Protein AF-A0AA38NUT8-F1 (afdb_monomer_lite)

pLDDT: mean 74.92, std 20.0, range [25.78, 96.0]

Secondary structure (DSSP, 8-state):
--------SSS----PPPHHHHGGGSTTPPPPHHHHHHHHHHHHHH--SS-EEEPPHHHIIIIIEETTEEEEE-SS--HHHHHHHHHHHHHHHHHHT--S--SEEEEEEEETTTEEEEEEEETTTTEEEEEE--HHHHHHHHTS-GGGSTTHHHHHHT--TTS-----

Organism: NCBI:txid153919

Structure (mmCIF, N/CA/C/O backbone):
data_AF-A0AA38NUT8-F1
#
_entry.id   AF-A0AA38NUT8-F1
#
loop_
_atom_site.group_PDB
_atom_site.id
_atom_site.type_symbol
_atom_site.label_atom_id
_atom_site.label_alt_id
_atom_site.label_comp_id
_atom_site.label_asym_id
_atom_site.label_entity_id
_atom_site.label_seq_id
_atom_site.pdbx_PDB_ins_code
_atom_site.Cartn_x
_atom_site.Cartn_y
_atom_site.Cartn_z
_atom_site.occupancy
_atom_site.B_iso_or_equiv
_atom_site.auth_seq_id
_atom_site.auth_comp_id
_atom_site.auth_asym_id
_atom_site.auth_atom_id
_atom_site.pdbx_PDB_model_num
ATOM 1 N N . MET A 1 1 ? 25.793 18.314 2.616 1.00 30.80 1 MET A N 1
ATOM 2 C CA . MET A 1 1 ? 25.436 19.668 3.091 1.00 30.80 1 MET A CA 1
ATOM 3 C C . MET A 1 1 ? 23.932 19.705 3.276 1.00 30.80 1 MET A C 1
ATOM 5 O O . MET A 1 1 ? 23.219 19.295 2.371 1.00 30.80 1 MET A O 1
ATOM 9 N N . ALA A 1 2 ? 23.475 20.064 4.473 1.00 30.05 2 ALA A N 1
ATOM 10 C CA . ALA A 1 2 ? 22.064 20.074 4.840 1.00 30.05 2 ALA A CA 1
ATOM 11 C C . ALA A 1 2 ? 21.303 21.146 4.042 1.00 30.05 2 ALA A C 1
ATOM 13 O O . ALA A 1 2 ? 21.704 22.308 4.049 1.00 30.05 2 ALA A O 1
ATOM 14 N N . SER A 1 3 ? 20.218 20.756 3.371 1.00 29.09 3 SER A N 1
ATOM 15 C CA . SER A 1 3 ? 19.269 21.705 2.786 1.00 29.09 3 SER A CA 1
ATOM 16 C C . SER A 1 3 ? 18.274 22.110 3.870 1.00 29.09 3 SER A C 1
ATOM 18 O O . SER A 1 3 ? 17.556 21.270 4.414 1.00 29.09 3 SER A O 1
ATOM 20 N N . GLN A 1 4 ? 18.309 23.386 4.247 1.00 30.94 4 GLN A N 1
A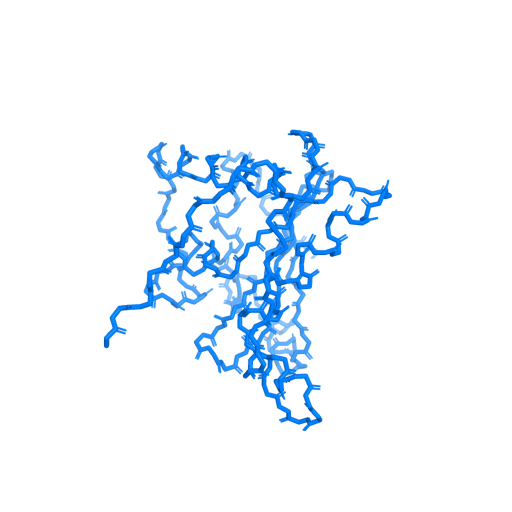TOM 21 C CA . GLN A 1 4 ? 17.433 23.977 5.251 1.00 30.94 4 GLN A CA 1
ATOM 22 C C . GLN A 1 4 ? 16.039 24.187 4.652 1.00 30.94 4 GLN A C 1
ATOM 24 O O . GLN A 1 4 ? 15.869 24.958 3.711 1.00 30.94 4 GLN A O 1
ATOM 29 N N . SER A 1 5 ? 15.028 23.536 5.224 1.00 30.11 5 SER A N 1
ATOM 30 C CA . SER A 1 5 ? 13.626 23.854 4.964 1.00 30.11 5 SER A CA 1
ATOM 31 C C . SER A 1 5 ? 13.236 25.108 5.750 1.00 30.11 5 SER A C 1
ATOM 33 O O . SER A 1 5 ? 13.191 25.078 6.982 1.00 30.11 5 SER A O 1
ATOM 35 N N . GLN A 1 6 ? 12.960 26.206 5.048 1.00 29.52 6 GLN A N 1
ATOM 36 C CA . GLN A 1 6 ? 12.378 27.409 5.640 1.00 29.52 6 GLN A CA 1
ATOM 37 C C . GLN A 1 6 ? 10.885 27.197 5.921 1.00 29.52 6 GLN A C 1
ATOM 39 O O . GLN A 1 6 ? 10.136 26.728 5.066 1.00 29.52 6 GLN A O 1
ATOM 44 N N . LEU A 1 7 ? 10.467 27.556 7.136 1.00 37.66 7 LEU A N 1
ATOM 45 C CA . LEU A 1 7 ? 9.073 27.659 7.556 1.00 37.66 7 LEU A CA 1
ATOM 46 C C . LEU A 1 7 ? 8.556 29.061 7.218 1.00 37.66 7 LEU A C 1
ATOM 48 O O . LEU A 1 7 ? 9.044 30.040 7.779 1.00 37.66 7 LEU A O 1
ATOM 52 N N . THR A 1 8 ? 7.527 29.157 6.379 1.00 32.78 8 THR A N 1
ATOM 53 C CA . THR A 1 8 ? 6.625 30.317 6.333 1.00 32.78 8 THR A CA 1
ATOM 54 C C . THR A 1 8 ? 5.171 29.840 6.276 1.00 32.78 8 THR A C 1
ATOM 56 O O . THR A 1 8 ? 4.870 28.741 5.814 1.00 32.78 8 THR A O 1
ATOM 59 N N . GLY A 1 9 ? 4.293 30.621 6.906 1.00 27.72 9 GLY A N 1
ATOM 60 C CA . GLY A 1 9 ? 2.977 30.206 7.383 1.00 27.72 9 GLY A CA 1
ATOM 61 C C . GLY A 1 9 ? 1.893 29.987 6.325 1.00 27.72 9 GLY A C 1
ATOM 62 O O . GLY A 1 9 ? 1.934 30.529 5.228 1.00 27.72 9 GLY A O 1
ATOM 63 N N . SER A 1 10 ? 0.891 29.208 6.743 1.00 37.09 10 SER A N 1
ATOM 64 C CA . SER A 1 10 ? -0.467 29.107 6.191 1.00 37.09 10 SER A CA 1
ATOM 65 C C . SER A 1 10 ? -0.576 29.095 4.663 1.00 37.09 10 SER A C 1
ATOM 67 O O . SER A 1 10 ? -1.194 29.962 4.055 1.00 37.09 10 SER A O 1
ATOM 6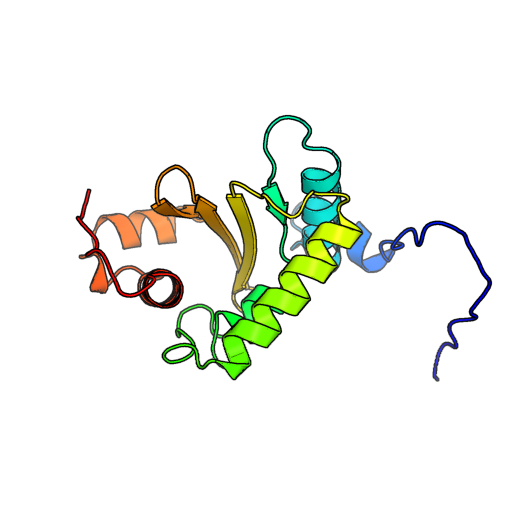9 N N . GLY A 1 11 ? -0.035 28.046 4.052 1.00 25.78 11 GLY A N 1
ATOM 70 C CA . GLY A 1 11 ? -0.258 27.691 2.658 1.00 25.78 11 GLY A CA 1
ATOM 71 C C . GLY A 1 11 ? -0.130 26.182 2.523 1.00 25.78 11 GLY A C 1
ATOM 72 O O . GLY A 1 11 ? 0.839 25.593 2.989 1.00 25.78 11 GLY A O 1
ATOM 73 N N . MET A 1 12 ? -1.161 25.556 1.972 1.00 31.41 12 MET A N 1
ATOM 74 C CA . MET A 1 12 ? -1.291 24.125 1.703 1.00 31.41 12 MET A CA 1
ATOM 75 C C . MET A 1 12 ? 0.048 23.502 1.259 1.00 31.41 12 MET A C 1
ATOM 77 O O . MET A 1 12 ? 0.589 23.878 0.222 1.00 31.41 12 MET A O 1
ATOM 81 N N . LEU A 1 13 ? 0.593 22.572 2.051 1.00 36.31 13 LEU A N 1
ATOM 82 C CA . LEU A 1 13 ? 1.862 21.902 1.763 1.00 36.31 13 LEU A CA 1
ATOM 83 C C . LEU A 1 13 ? 1.646 20.975 0.561 1.00 36.31 13 LEU A C 1
ATOM 85 O O . LEU A 1 13 ? 1.266 19.816 0.711 1.00 36.31 13 LEU A O 1
ATOM 89 N N . VAL A 1 14 ? 1.816 21.498 -0.654 1.00 43.09 14 VAL A N 1
ATOM 90 C CA . VAL A 1 14 ? 1.919 20.660 -1.845 1.00 43.09 14 VAL A CA 1
ATOM 91 C C . VAL A 1 14 ? 3.188 19.836 -1.644 1.00 43.09 14 VAL A C 1
ATOM 93 O O . VAL A 1 14 ? 4.290 20.368 -1.733 1.00 43.09 14 VAL A O 1
ATOM 96 N N . LYS A 1 15 ? 3.054 18.545 -1.309 1.00 63.78 15 LYS A N 1
ATOM 97 C CA . LYS A 1 15 ? 4.181 17.607 -1.383 1.00 63.78 15 LYS A CA 1
ATOM 98 C C . LYS A 1 15 ? 4.669 17.618 -2.829 1.00 63.78 15 LYS A C 1
ATOM 100 O O . LYS A 1 15 ? 4.007 17.075 -3.714 1.00 63.78 15 LYS A O 1
ATOM 105 N N . HIS A 1 16 ? 5.780 18.302 -3.065 1.00 71.56 16 HIS A N 1
ATOM 106 C CA . HIS A 1 16 ? 6.429 18.327 -4.362 1.00 71.56 16 HIS A CA 1
ATOM 107 C C . HIS A 1 16 ? 7.009 16.940 -4.628 1.00 71.56 16 HIS A C 1
ATOM 109 O O . HIS A 1 16 ? 7.844 16.476 -3.857 1.00 71.56 16 HIS A O 1
ATOM 115 N N . LEU A 1 17 ? 6.541 16.297 -5.700 1.00 85.69 17 LEU A N 1
ATOM 116 C CA . LEU A 1 17 ? 7.214 15.135 -6.267 1.00 85.69 17 LEU A CA 1
ATOM 117 C C . LEU A 1 17 ? 8.590 15.567 -6.775 1.00 85.69 17 LEU A C 1
ATOM 119 O O . LEU A 1 17 ? 8.688 16.535 -7.536 1.00 85.69 17 LEU A O 1
ATOM 123 N N . SER A 1 18 ? 9.642 14.859 -6.378 1.00 91.38 18 SER A N 1
ATOM 124 C CA . SER A 1 18 ? 10.975 15.081 -6.926 1.00 91.38 18 SER A CA 1
ATOM 125 C C . SER A 1 18 ? 11.018 14.714 -8.413 1.00 91.38 18 SER A C 1
ATOM 127 O O . SER A 1 18 ? 10.329 13.802 -8.876 1.00 91.38 18 SER A O 1
ATOM 129 N N . VAL A 1 19 ? 11.840 15.435 -9.183 1.00 91.88 19 VAL A N 1
ATOM 130 C CA . VAL A 1 19 ? 12.022 15.169 -10.623 1.00 91.88 19 VAL A CA 1
ATOM 131 C C . VAL A 1 19 ? 12.537 13.746 -10.849 1.00 91.88 19 VAL A C 1
ATOM 133 O O . VAL A 1 19 ? 12.082 13.063 -11.761 1.00 91.88 19 VAL A O 1
ATOM 136 N N . GLU A 1 20 ? 13.444 13.280 -9.989 1.00 93.00 20 GLU A N 1
ATOM 137 C CA . GLU A 1 20 ? 13.971 11.916 -10.023 1.00 93.00 20 GLU A CA 1
ATOM 138 C C . GLU A 1 20 ? 12.858 10.875 -9.866 1.00 93.00 20 GLU A C 1
ATOM 140 O O . GLU A 1 20 ? 12.740 9.967 -10.691 1.00 93.00 20 GLU A O 1
ATOM 145 N N . SER A 1 21 ? 11.990 11.049 -8.868 1.00 93.88 21 SER A N 1
ATOM 146 C CA . SER A 1 21 ? 10.835 10.177 -8.669 1.00 93.88 21 SER A CA 1
ATOM 147 C C . SER A 1 21 ? 9.861 10.251 -9.835 1.00 93.88 21 SER A C 1
ATOM 149 O O . SER A 1 21 ? 9.400 9.215 -10.307 1.00 93.88 21 SER A O 1
ATOM 151 N N . PHE A 1 22 ? 9.592 11.442 -10.370 1.00 94.19 22 PHE A N 1
ATOM 152 C CA . PHE A 1 22 ? 8.715 11.605 -11.529 1.00 94.19 22 PHE A CA 1
ATOM 153 C C . PHE A 1 22 ? 9.221 10.836 -12.759 1.00 94.19 22 PHE A C 1
ATOM 155 O O . PHE A 1 22 ? 8.434 10.204 -13.463 1.00 94.19 22 PHE A O 1
ATOM 162 N N . CYS A 1 23 ? 10.538 10.789 -12.974 1.00 95.12 23 CYS A N 1
ATOM 163 C CA . CYS A 1 23 ? 11.154 10.007 -14.049 1.00 95.12 23 CYS A CA 1
ATOM 164 C C . CYS A 1 23 ? 10.927 8.487 -13.924 1.00 95.12 23 CYS A C 1
ATOM 166 O O . CYS A 1 23 ? 11.092 7.768 -14.914 1.00 95.12 23 CYS A O 1
ATOM 168 N N . THR A 1 24 ? 10.531 7.977 -12.751 1.00 95.94 24 THR A N 1
ATOM 169 C CA . THR A 1 24 ? 10.183 6.555 -12.583 1.00 95.94 24 THR A CA 1
ATOM 170 C C . THR A 1 24 ? 8.866 6.168 -13.254 1.00 95.94 24 THR A C 1
ATOM 172 O O . THR A 1 24 ? 8.640 4.987 -13.476 1.00 95.94 24 THR A O 1
ATOM 175 N N . LEU A 1 25 ? 8.039 7.133 -13.676 1.00 95.56 25 LEU A N 1
ATOM 176 C CA . LEU A 1 25 ? 6.846 6.885 -14.500 1.00 95.56 25 LEU A CA 1
ATOM 177 C C . LEU A 1 25 ? 7.172 6.488 -15.953 1.00 95.56 25 LEU A C 1
ATOM 179 O O . LEU A 1 25 ? 6.266 6.165 -16.721 1.00 95.56 25 LEU A O 1
ATOM 183 N N . GLY A 1 26 ? 8.443 6.556 -16.362 1.00 94.50 26 GLY A N 1
ATOM 184 C CA . GLY A 1 26 ? 8.867 6.177 -17.707 1.00 94.50 26 GLY A CA 1
ATOM 185 C C . GLY A 1 26 ? 8.578 4.707 -18.039 1.00 94.50 26 GLY A C 1
ATOM 186 O O . GLY A 1 26 ? 8.506 3.845 -17.167 1.00 94.50 26 GLY A O 1
ATOM 187 N N . VAL A 1 27 ? 8.450 4.400 -19.331 1.00 96.00 27 VAL A N 1
ATOM 188 C CA . VAL A 1 27 ? 8.195 3.028 -19.801 1.00 96.00 27 VAL A CA 1
ATOM 189 C C . VAL A 1 27 ? 9.293 2.078 -19.310 1.00 96.00 27 VAL A C 1
ATOM 191 O O . VAL A 1 27 ? 10.481 2.356 -19.471 1.00 96.00 27 VAL A O 1
ATOM 194 N N . GLY A 1 28 ? 8.888 0.957 -18.706 1.00 93.81 28 GLY A N 1
ATOM 195 C CA . GLY A 1 28 ? 9.798 -0.072 -18.190 1.00 93.81 28 GLY A CA 1
ATOM 196 C C . GLY A 1 28 ? 10.581 0.326 -16.934 1.00 93.81 28 GLY A C 1
ATOM 197 O O . GLY A 1 28 ? 11.466 -0.416 -16.513 1.00 93.81 28 GLY A O 1
ATOM 198 N N . LYS A 1 29 ? 10.292 1.485 -16.333 1.00 95.31 29 LYS A N 1
ATOM 199 C CA . LYS A 1 29 ? 10.906 1.916 -15.075 1.00 95.31 29 LYS A CA 1
ATOM 200 C C . LYS A 1 29 ? 10.142 1.336 -13.888 1.00 95.31 29 LYS A C 1
ATOM 202 O O . LYS A 1 29 ? 8.926 1.164 -13.924 1.00 95.31 29 LYS A O 1
ATOM 207 N N . TRP A 1 30 ? 10.879 1.052 -12.820 1.00 95.06 30 TRP A N 1
ATOM 208 C CA . TRP A 1 30 ? 10.299 0.642 -11.550 1.00 95.06 30 TRP A CA 1
ATOM 209 C C . TRP A 1 30 ? 9.812 1.868 -10.783 1.00 95.06 30 TRP A C 1
ATOM 211 O O . TRP A 1 30 ? 10.607 2.768 -10.505 1.00 95.06 30 TRP A O 1
ATOM 221 N N . LEU A 1 31 ? 8.521 1.903 -10.444 1.00 95.81 31 LEU A N 1
ATOM 222 C CA . LEU A 1 31 ? 7.952 2.968 -9.621 1.00 95.81 31 LEU A CA 1
ATOM 223 C C . LEU A 1 31 ? 8.576 2.933 -8.229 1.00 95.81 31 LEU A C 1
ATOM 225 O O . LEU A 1 31 ? 8.706 1.866 -7.629 1.00 95.81 31 LEU A O 1
ATOM 229 N N . ASN A 1 32 ? 8.927 4.104 -7.707 1.00 94.38 32 ASN A N 1
ATOM 230 C CA . ASN A 1 32 ? 9.426 4.218 -6.345 1.00 94.38 32 ASN A CA 1
ATOM 231 C C . ASN A 1 32 ? 8.316 4.578 -5.347 1.00 94.38 32 ASN A C 1
ATOM 233 O O . ASN A 1 32 ? 7.181 4.904 -5.710 1.00 94.38 32 ASN A O 1
ATOM 237 N N . ASP A 1 33 ? 8.673 4.542 -4.064 1.00 92.00 33 ASP A N 1
ATOM 238 C CA . ASP A 1 33 ? 7.765 4.852 -2.963 1.00 92.00 33 ASP A CA 1
ATOM 239 C C . ASP A 1 33 ? 7.144 6.247 -3.071 1.00 92.00 33 ASP A C 1
ATOM 241 O O . ASP A 1 33 ? 5.985 6.429 -2.711 1.00 92.00 33 ASP A O 1
ATOM 245 N N . GLU A 1 34 ? 7.887 7.244 -3.554 1.00 92.81 34 GLU A N 1
ATOM 246 C CA . GLU A 1 34 ? 7.401 8.623 -3.625 1.00 92.81 34 GLU A CA 1
ATOM 247 C C . GLU A 1 34 ? 6.215 8.744 -4.590 1.00 92.81 34 GLU A C 1
ATOM 249 O O . GLU A 1 34 ? 5.195 9.346 -4.245 1.00 92.81 34 GLU A O 1
ATOM 254 N N . ILE A 1 35 ? 6.306 8.101 -5.758 1.00 95.00 35 ILE A N 1
ATOM 255 C CA . ILE A 1 35 ? 5.228 8.089 -6.751 1.00 95.00 35 ILE A CA 1
ATOM 256 C C . ILE A 1 35 ? 4.016 7.302 -6.261 1.00 95.00 35 ILE A C 1
ATOM 258 O O . ILE A 1 35 ? 2.894 7.806 -6.346 1.00 95.00 35 ILE A O 1
ATOM 262 N N . ILE A 1 36 ? 4.223 6.105 -5.707 1.00 94.88 36 ILE A N 1
ATOM 263 C CA . ILE A 1 36 ? 3.124 5.283 -5.182 1.00 94.88 36 ILE A CA 1
ATOM 264 C C . ILE A 1 36 ? 2.404 6.007 -4.040 1.00 94.88 36 ILE A C 1
ATOM 266 O O . ILE A 1 36 ? 1.177 6.123 -4.055 1.00 94.88 36 ILE A O 1
ATOM 270 N N . ASN A 1 37 ? 3.150 6.560 -3.080 1.00 93.25 37 ASN A N 1
ATOM 271 C CA . ASN A 1 37 ? 2.574 7.286 -1.950 1.00 93.25 37 ASN A CA 1
ATOM 272 C C . ASN A 1 37 ? 1.813 8.536 -2.404 1.00 93.25 37 ASN A C 1
ATOM 274 O O . ASN A 1 37 ? 0.726 8.805 -1.889 1.00 93.25 37 ASN A O 1
ATOM 278 N N . HIS A 1 38 ? 2.338 9.273 -3.388 1.00 92.31 38 HIS A N 1
ATOM 279 C CA . HIS A 1 38 ? 1.635 10.417 -3.964 1.00 92.31 38 HIS A CA 1
ATOM 280 C C . HIS A 1 38 ? 0.328 9.999 -4.641 1.00 92.31 38 HIS A C 1
ATOM 282 O O . HIS A 1 38 ? -0.705 10.636 -4.430 1.00 92.31 38 HIS A O 1
ATOM 288 N N . PHE A 1 39 ? 0.349 8.919 -5.427 1.00 92.50 39 PHE A N 1
ATOM 289 C CA . PHE A 1 39 ? -0.843 8.411 -6.097 1.00 92.50 39 PHE A CA 1
ATOM 290 C C . PHE A 1 39 ? -1.921 7.990 -5.094 1.00 92.50 39 PHE A C 1
ATOM 292 O O . PHE A 1 39 ? -3.069 8.406 -5.229 1.00 92.50 39 PHE A O 1
ATOM 299 N N . VAL A 1 40 ? -1.557 7.234 -4.053 1.00 91.81 40 VAL A N 1
ATOM 300 C CA . VAL A 1 40 ? -2.493 6.799 -3.004 1.00 91.81 40 VAL A CA 1
ATOM 301 C C . VAL A 1 40 ? -3.103 7.996 -2.274 1.00 91.81 40 VAL A C 1
ATOM 303 O O . VAL A 1 40 ? -4.320 8.048 -2.095 1.00 91.81 40 VAL A O 1
ATOM 306 N N . GLU A 1 41 ? -2.289 8.988 -1.904 1.00 88.81 41 GLU A N 1
ATOM 307 C CA . GLU A 1 41 ? -2.756 10.210 -1.240 1.00 88.81 41 GLU A CA 1
ATOM 308 C C . GLU A 1 41 ? -3.751 10.994 -2.117 1.00 88.81 41 GLU A C 1
ATOM 310 O O . GLU A 1 41 ? -4.821 11.403 -1.653 1.00 88.81 41 GLU A O 1
ATOM 315 N N . LYS A 1 42 ? -3.440 11.170 -3.408 1.00 88.81 42 LYS A N 1
ATOM 316 C CA . LYS A 1 42 ? -4.323 11.851 -4.369 1.00 88.81 42 LYS A CA 1
ATOM 317 C C . LYS A 1 42 ? -5.602 11.073 -4.649 1.00 88.81 42 LYS A C 1
ATOM 319 O O . LYS A 1 42 ? -6.676 11.665 -4.650 1.00 88.81 42 LYS A O 1
ATOM 324 N N . TRP A 1 43 ? -5.509 9.764 -4.845 1.00 89.00 43 TRP A N 1
ATOM 325 C CA . TRP A 1 43 ? -6.672 8.927 -5.112 1.00 89.00 43 TRP A CA 1
ATOM 326 C C . TRP A 1 43 ? -7.638 8.915 -3.923 1.00 89.00 43 TRP A C 1
ATOM 328 O O . TRP A 1 43 ? -8.835 9.140 -4.104 1.00 89.00 43 TRP A O 1
ATOM 338 N N . CYS A 1 44 ? -7.126 8.752 -2.700 1.00 88.50 44 CYS A N 1
ATOM 339 C CA . CYS A 1 44 ? -7.964 8.725 -1.500 1.00 88.50 44 CYS A CA 1
ATOM 340 C C . CYS A 1 44 ? -8.569 10.099 -1.182 1.00 88.50 44 CYS A C 1
ATOM 342 O O . CYS A 1 44 ? -9.740 10.170 -0.822 1.00 88.50 44 CYS A O 1
ATOM 344 N N . SER A 1 45 ? -7.830 11.196 -1.392 1.00 85.12 45 SER A N 1
ATOM 345 C CA . SER A 1 45 ? -8.375 12.553 -1.198 1.00 85.12 45 SER A CA 1
ATOM 346 C C . SER A 1 45 ? -9.443 12.951 -2.224 1.00 85.12 45 SER A C 1
ATOM 348 O O . SER A 1 45 ? -10.295 13.793 -1.940 1.00 85.12 45 SER A O 1
ATOM 350 N N . GLN A 1 46 ? -9.422 12.357 -3.419 1.00 82.00 46 GLN A N 1
ATOM 351 C CA . GLN A 1 46 ? -10.390 12.638 -4.485 1.00 82.00 46 GLN A CA 1
ATOM 352 C C . GLN A 1 46 ? -11.570 11.659 -4.508 1.00 82.00 46 GLN A C 1
ATOM 354 O O . GLN A 1 46 ? -12.605 11.965 -5.107 1.00 82.00 46 GLN A O 1
ATOM 359 N N . SER A 1 47 ? -11.440 10.493 -3.871 1.00 69.88 47 SER A N 1
ATOM 360 C CA . SER A 1 47 ? -12.486 9.474 -3.815 1.00 69.88 47 SER A CA 1
ATOM 361 C C . SER A 1 47 ? -13.667 9.958 -2.969 1.00 69.88 47 SER A C 1
ATOM 363 O O . SER A 1 47 ? -13.697 9.829 -1.750 1.00 69.88 47 SER A O 1
ATOM 365 N N . ARG A 1 48 ? -14.680 10.518 -3.636 1.00 62.19 48 ARG A N 1
ATOM 366 C CA . ARG A 1 48 ? -15.930 10.976 -3.001 1.00 62.19 48 ARG A CA 1
ATOM 367 C C . ARG A 1 48 ? -16.916 9.846 -2.704 1.00 62.19 48 ARG A C 1
ATOM 369 O O . ARG A 1 48 ? -17.907 10.071 -2.022 1.00 62.19 48 ARG A O 1
ATOM 376 N N . VAL A 1 49 ? -16.683 8.662 -3.273 1.00 57.88 49 VAL A N 1
ATOM 377 C CA . VAL A 1 49 ? -17.686 7.588 -3.360 1.00 57.88 49 VAL A CA 1
ATOM 378 C C . VAL A 1 49 ? -17.613 6.631 -2.169 1.00 57.88 49 VAL A C 1
ATOM 380 O O . VAL A 1 49 ? -18.631 6.060 -1.797 1.00 57.88 49 VAL A O 1
ATOM 383 N N . ARG A 1 50 ? -16.435 6.460 -1.554 1.00 64.19 50 ARG A N 1
ATOM 384 C CA . ARG A 1 50 ? -16.213 5.577 -0.397 1.00 64.19 50 ARG A CA 1
ATOM 385 C C . ARG A 1 50 ? -15.125 6.156 0.489 1.00 64.19 50 ARG A C 1
ATOM 387 O O . ARG A 1 50 ? -14.047 6.459 -0.024 1.00 64.19 50 ARG A O 1
ATOM 394 N N . ALA A 1 51 ? -15.381 6.253 1.795 1.00 82.44 51 ALA A N 1
ATOM 395 C CA . ALA A 1 51 ? -14.408 6.714 2.783 1.00 82.44 51 ALA A CA 1
ATOM 396 C C . ALA A 1 51 ? -13.249 5.706 2.887 1.00 82.44 51 ALA A C 1
ATOM 398 O O . ALA A 1 51 ? -13.269 4.788 3.705 1.00 82.44 51 ALA A O 1
ATOM 399 N N . THR A 1 52 ? -12.275 5.833 1.987 1.00 89.81 52 THR A N 1
ATOM 400 C CA . THR A 1 52 ? -11.099 4.965 1.901 1.00 89.81 52 THR A CA 1
ATOM 401 C C . THR A 1 52 ? -9.908 5.724 2.448 1.00 89.81 52 THR A C 1
ATOM 403 O O . THR A 1 52 ? -9.577 6.798 1.951 1.00 89.81 52 THR A O 1
ATOM 406 N N . LEU A 1 53 ? -9.274 5.165 3.472 1.00 92.50 53 LEU A N 1
ATOM 407 C CA . LEU A 1 53 ? -8.041 5.694 4.028 1.00 92.50 53 LEU A CA 1
ATOM 408 C C . LEU A 1 53 ? -6.851 5.043 3.323 1.00 92.50 53 LEU A C 1
ATOM 410 O O . LEU A 1 53 ? -6.671 3.829 3.402 1.00 92.50 53 LEU A O 1
ATOM 414 N N . GLY A 1 54 ? -6.023 5.838 2.657 1.00 92.31 54 GLY A N 1
ATOM 415 C CA . GLY A 1 54 ? -4.767 5.363 2.087 1.00 92.31 54 GLY A CA 1
ATOM 416 C C . GLY A 1 54 ? -3.643 5.417 3.115 1.00 92.31 54 GLY A C 1
ATOM 417 O O . GLY A 1 54 ? -3.379 6.469 3.693 1.00 92.31 54 GLY A O 1
ATOM 418 N N . LEU A 1 55 ? -2.940 4.316 3.340 1.00 91.81 55 LEU A N 1
ATOM 419 C CA . LEU A 1 55 ? -1.679 4.320 4.081 1.00 91.81 55 LEU A CA 1
ATOM 420 C C . LEU A 1 55 ? -0.501 4.378 3.104 1.00 91.81 55 LEU A C 1
ATOM 422 O O . LEU A 1 55 ? -0.666 4.213 1.898 1.00 91.81 55 LEU A O 1
ATOM 426 N N . ASN A 1 56 ? 0.687 4.679 3.620 1.00 89.94 56 ASN A N 1
ATOM 427 C CA . ASN A 1 56 ? 1.901 4.791 2.813 1.00 89.94 56 ASN A CA 1
ATOM 428 C C . ASN A 1 56 ? 2.781 3.541 2.950 1.00 89.94 56 ASN A C 1
ATOM 430 O O . ASN A 1 56 ? 2.598 2.723 3.850 1.00 89.94 56 ASN A O 1
ATOM 434 N N . THR A 1 57 ? 3.777 3.420 2.081 1.00 85.94 57 THR A N 1
ATOM 435 C CA . THR A 1 57 ? 4.699 2.274 2.060 1.00 85.94 57 THR A CA 1
ATOM 436 C C . THR A 1 57 ? 5.592 2.194 3.301 1.00 85.94 57 THR A C 1
ATOM 438 O O . THR A 1 57 ? 6.051 1.123 3.690 1.00 85.94 57 THR A O 1
ATOM 441 N N . TRP A 1 58 ? 5.799 3.312 4.002 1.00 82.12 58 TRP A N 1
ATOM 442 C CA . TRP A 1 58 ? 6.491 3.293 5.290 1.00 82.12 58 TRP A CA 1
ATOM 443 C C . TRP A 1 58 ? 5.659 2.586 6.364 1.00 82.12 58 TRP A C 1
ATOM 445 O O . TRP A 1 58 ? 6.203 1.807 7.148 1.00 82.12 58 TRP A O 1
ATOM 455 N N . PHE A 1 59 ? 4.342 2.820 6.391 1.00 82.12 59 PHE A N 1
ATOM 456 C CA . PHE A 1 59 ? 3.429 2.147 7.311 1.00 82.12 59 PHE A CA 1
ATOM 457 C C . PHE A 1 59 ? 3.507 0.631 7.137 1.00 82.12 59 PHE A C 1
ATOM 459 O O . PHE A 1 59 ? 3.698 -0.079 8.127 1.00 82.12 59 PHE A O 1
ATOM 466 N N . SER A 1 60 ? 3.423 0.137 5.899 1.00 77.69 60 SER A N 1
ATOM 467 C CA . SER A 1 60 ? 3.504 -1.299 5.627 1.00 77.69 60 SER A CA 1
ATOM 468 C C . SER A 1 60 ? 4.841 -1.875 6.098 1.00 77.69 60 SER A C 1
ATOM 470 O O . SER A 1 60 ? 4.855 -2.791 6.921 1.00 77.69 60 SER A O 1
ATOM 472 N N . CYS A 1 61 ? 5.963 -1.280 5.682 1.00 74.00 61 CYS A N 1
ATOM 473 C CA . CYS A 1 61 ? 7.304 -1.759 6.029 1.00 74.00 61 CYS A CA 1
ATOM 474 C C . CYS A 1 61 ? 7.584 -1.734 7.536 1.00 74.00 61 CYS A C 1
ATOM 476 O O . CYS A 1 61 ? 8.240 -2.632 8.060 1.00 74.00 61 CYS A O 1
ATOM 478 N N . ARG A 1 62 ? 7.092 -0.716 8.254 1.00 72.44 62 ARG A N 1
ATOM 479 C CA . ARG A 1 62 ? 7.378 -0.544 9.682 1.00 72.44 62 ARG A CA 1
ATOM 480 C C . ARG A 1 62 ? 6.456 -1.353 10.585 1.00 72.44 62 ARG A C 1
ATOM 482 O O . ARG A 1 62 ? 6.910 -1.850 11.619 1.00 72.44 62 ARG A O 1
ATOM 489 N N . HIS A 1 63 ? 5.162 -1.379 10.283 1.00 67.94 63 HIS A N 1
ATOM 490 C CA . HIS A 1 63 ? 4.144 -1.831 11.232 1.00 67.94 63 HIS A CA 1
ATOM 491 C C . HIS A 1 63 ? 3.560 -3.195 10.893 1.00 67.94 63 HIS A C 1
ATOM 493 O O . HIS A 1 63 ? 3.244 -3.937 11.819 1.00 67.94 63 HIS A O 1
ATOM 499 N N . MET A 1 64 ? 3.472 -3.557 9.614 1.00 67.75 64 MET A N 1
ATOM 500 C CA . MET A 1 64 ? 2.925 -4.858 9.218 1.00 67.75 64 MET A CA 1
ATOM 501 C C . MET A 1 64 ? 3.998 -5.949 9.191 1.00 67.75 64 MET A C 1
ATOM 503 O O . MET A 1 64 ? 3.704 -7.118 9.439 1.00 67.75 64 MET A O 1
ATOM 507 N N . PHE A 1 65 ? 5.250 -5.558 8.946 1.00 69.19 65 PHE A N 1
ATOM 508 C CA . PHE A 1 65 ? 6.325 -6.472 8.580 1.00 69.19 65 PHE A CA 1
ATOM 509 C C . PHE A 1 65 ? 7.542 -6.369 9.502 1.00 69.19 65 PHE A C 1
ATOM 511 O O . PHE A 1 65 ? 7.810 -5.324 10.099 1.00 69.19 65 PHE A O 1
ATOM 518 N N . GLN A 1 66 ? 8.282 -7.470 9.639 1.00 63.34 66 GLN A N 1
ATOM 519 C CA . GLN A 1 66 ? 9.559 -7.508 10.358 1.00 63.34 66 GLN A CA 1
ATOM 520 C C . GLN A 1 66 ? 10.727 -7.269 9.399 1.00 63.34 66 GLN A C 1
ATOM 522 O O . GLN A 1 66 ? 10.840 -7.952 8.389 1.00 63.34 66 GLN A O 1
ATOM 527 N N . ASP A 1 67 ? 11.629 -6.342 9.732 1.00 61.25 67 ASP A N 1
ATOM 528 C CA . ASP A 1 67 ? 12.884 -6.103 8.997 1.00 61.25 67 ASP A CA 1
ATOM 529 C C . ASP A 1 67 ? 12.705 -5.876 7.478 1.00 61.25 67 ASP A C 1
ATOM 531 O O . ASP A 1 67 ? 13.455 -6.432 6.681 1.00 61.25 67 ASP A O 1
ATOM 535 N N . ASN A 1 68 ? 11.681 -5.117 7.056 1.00 55.16 68 ASN A N 1
ATOM 536 C CA . ASN A 1 68 ? 11.253 -4.961 5.647 1.00 55.16 68 ASN A CA 1
ATOM 537 C C . ASN A 1 68 ? 10.815 -6.263 4.940 1.00 55.16 68 ASN A C 1
ATOM 539 O O . ASN A 1 68 ? 10.453 -6.243 3.763 1.00 55.16 68 ASN A O 1
ATOM 543 N N . ARG A 1 69 ? 10.778 -7.401 5.638 1.00 59.19 69 ARG A N 1
ATOM 544 C CA . ARG A 1 69 ? 10.335 -8.679 5.079 1.00 59.19 69 ARG A CA 1
ATOM 545 C C . ARG A 1 69 ? 8.822 -8.779 5.159 1.00 59.19 69 ARG A C 1
ATOM 547 O O . ARG A 1 69 ? 8.259 -9.129 6.195 1.00 59.19 69 ARG A O 1
ATOM 554 N N . CYS A 1 70 ? 8.182 -8.526 4.020 1.00 55.62 70 CYS A N 1
ATOM 555 C CA . CYS A 1 70 ? 6.730 -8.424 3.883 1.00 55.62 70 CYS A CA 1
ATOM 556 C C . CYS A 1 70 ? 5.940 -9.731 4.121 1.00 55.62 70 CYS A C 1
ATOM 558 O O . CYS A 1 70 ? 4.713 -9.752 4.083 1.00 55.62 70 CYS A O 1
ATOM 560 N N . LEU A 1 71 ? 6.650 -10.819 4.422 1.00 53.50 71 LEU A N 1
ATOM 561 C CA . LEU A 1 71 ? 6.107 -12.157 4.664 1.00 53.50 71 LEU A CA 1
ATOM 562 C C . LEU A 1 71 ? 6.069 -12.525 6.152 1.00 53.50 71 LEU A C 1
ATOM 564 O O . LEU A 1 71 ? 5.403 -13.482 6.538 1.00 53.50 71 LEU A O 1
ATOM 568 N N . LEU A 1 72 ? 6.785 -11.776 6.996 1.00 55.47 72 LEU A N 1
ATOM 569 C CA . LEU A 1 72 ? 6.854 -12.036 8.428 1.00 55.47 72 LEU A CA 1
ATOM 570 C C . LEU A 1 72 ? 6.019 -11.006 9.168 1.00 55.47 72 LEU A C 1
ATOM 572 O O . LEU A 1 72 ? 6.434 -9.863 9.379 1.00 55.47 72 LEU A O 1
ATOM 576 N N . ALA A 1 73 ? 4.837 -11.462 9.566 1.00 60.03 73 ALA A N 1
ATOM 577 C CA . ALA A 1 73 ? 3.995 -10.813 1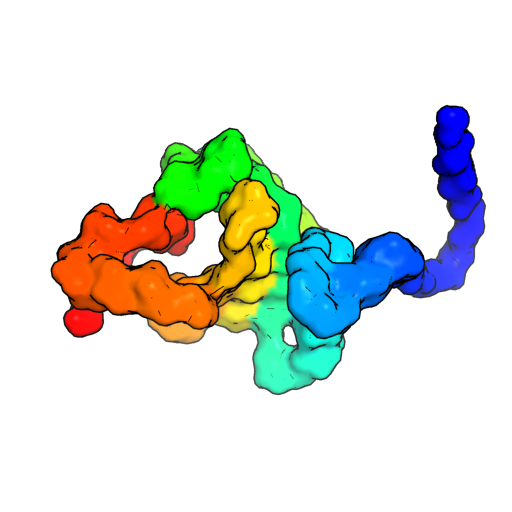0.543 1.00 60.03 73 ALA A CA 1
ATOM 578 C C . ALA A 1 73 ? 4.825 -10.301 11.720 1.00 60.03 73 ALA A C 1
ATOM 580 O O . ALA A 1 73 ? 5.518 -11.066 12.402 1.00 60.03 73 ALA A O 1
ATOM 581 N N . ARG A 1 74 ? 4.724 -9.002 12.011 1.00 59.00 74 ARG A N 1
ATOM 582 C CA . ARG A 1 74 ? 5.104 -8.516 13.334 1.00 59.00 74 ARG A CA 1
ATOM 583 C C . ARG A 1 74 ? 4.220 -9.290 14.320 1.00 59.00 74 ARG A C 1
ATOM 585 O O . ARG A 1 74 ? 3.013 -9.345 14.121 1.00 59.00 74 ARG A O 1
ATOM 592 N N . ARG A 1 75 ? 4.841 -9.961 15.299 1.00 65.94 75 ARG A N 1
ATOM 593 C CA . ARG A 1 75 ? 4.218 -10.599 16.482 1.00 65.94 75 ARG A CA 1
ATOM 594 C C . ARG A 1 75 ? 2.877 -9.950 16.878 1.00 65.94 75 ARG A C 1
ATOM 596 O O . ARG A 1 75 ? 2.709 -8.754 16.648 1.00 65.94 75 ARG A O 1
ATOM 603 N N . ALA A 1 76 ? 2.024 -10.678 17.604 1.00 67.06 76 ALA A N 1
ATOM 604 C CA . ALA A 1 76 ? 0.780 -10.141 18.172 1.00 67.06 76 ALA A CA 1
ATOM 605 C C . ALA A 1 76 ? 0.933 -8.677 18.631 1.00 67.06 76 ALA A C 1
ATOM 607 O O . ALA A 1 76 ? 1.851 -8.348 19.400 1.00 67.06 76 ALA A O 1
ATOM 608 N N . MET A 1 77 ? 0.090 -7.798 18.079 1.00 67.50 77 MET A N 1
ATOM 609 C CA . MET A 1 77 ? 0.192 -6.362 18.319 1.00 67.50 77 MET A CA 1
ATOM 610 C C . MET A 1 77 ? 0.003 -6.077 19.805 1.00 67.50 77 MET A C 1
ATOM 612 O O . MET A 1 77 ? -0.939 -6.556 20.432 1.00 67.50 77 MET A O 1
ATOM 616 N N . LYS A 1 78 ? 0.908 -5.284 20.378 1.00 76.56 78 LYS A N 1
ATOM 617 C CA . LYS A 1 78 ? 0.761 -4.804 21.752 1.00 76.56 78 LYS A CA 1
ATOM 618 C C . LYS A 1 78 ? -0.034 -3.500 21.768 1.00 76.56 78 LYS A C 1
ATOM 620 O O . LYS A 1 78 ? -0.114 -2.798 20.765 1.00 76.56 78 LYS A O 1
ATOM 625 N N . GLN A 1 79 ? -0.524 -3.105 22.941 1.00 77.00 79 GLN A N 1
ATOM 626 C CA . GLN A 1 79 ? -1.233 -1.830 23.124 1.00 77.00 79 GLN A CA 1
ATOM 627 C C . GLN A 1 79 ? -0.409 -0.602 22.669 1.00 77.00 79 GLN A C 1
ATOM 629 O O . GLN A 1 79 ? -0.952 0.403 22.214 1.00 77.00 79 GLN A O 1
ATOM 634 N N . GLU A 1 80 ? 0.920 -0.669 22.774 1.00 77.88 80 GLU A N 1
ATOM 635 C CA . GLU A 1 80 ? 1.830 0.351 22.235 1.00 77.88 80 GLU A CA 1
ATOM 636 C C . GLU A 1 80 ? 1.788 0.434 20.699 1.00 77.88 80 GLU A C 1
ATOM 638 O O . GLU A 1 80 ? 1.803 1.534 20.145 1.00 77.88 80 GLU A O 1
ATOM 643 N N . ASP A 1 81 ? 1.689 -0.712 20.017 1.00 76.12 81 ASP A N 1
ATOM 644 C CA . ASP A 1 81 ? 1.607 -0.801 18.560 1.00 76.12 81 ASP A CA 1
ATOM 645 C C . ASP A 1 81 ? 0.251 -0.253 18.078 1.00 76.12 81 ASP A C 1
ATOM 647 O O . ASP A 1 81 ? 0.211 0.519 17.121 1.00 76.12 81 ASP A O 1
ATOM 651 N N . GLU A 1 82 ? -0.835 -0.541 18.804 1.00 79.94 82 GLU A N 1
ATOM 652 C CA . GLU A 1 82 ? -2.178 -0.009 18.533 1.00 79.94 82 GLU A CA 1
ATOM 653 C C . GLU A 1 82 ? -2.213 1.528 18.565 1.00 79.94 82 GLU A C 1
ATOM 655 O O . GLU A 1 82 ? -2.634 2.163 17.598 1.00 79.94 82 GLU A O 1
ATOM 660 N N . ARG A 1 83 ? -1.687 2.151 19.631 1.00 83.06 83 ARG A N 1
ATOM 661 C CA . ARG A 1 83 ? -1.631 3.623 19.755 1.00 83.06 83 ARG A CA 1
ATOM 662 C C . ARG A 1 83 ? -0.806 4.274 18.647 1.00 83.06 83 ARG A C 1
ATOM 664 O O . ARG A 1 83 ? -1.092 5.400 18.229 1.00 83.06 83 ARG A O 1
ATOM 671 N N . LEU A 1 84 ? 0.254 3.600 18.198 1.00 81.62 84 LEU A N 1
ATOM 672 C CA . LEU A 1 84 ? 1.060 4.068 17.075 1.00 81.62 84 LEU A CA 1
ATOM 673 C C . LEU A 1 84 ? 0.251 4.002 15.779 1.00 81.62 84 LEU A C 1
ATOM 675 O O . LEU A 1 84 ? 0.153 5.021 15.095 1.00 81.62 84 LEU A O 1
ATOM 679 N N . VAL A 1 85 ? -0.363 2.856 15.471 1.00 83.06 85 VAL A N 1
ATOM 680 C CA . VAL A 1 85 ? -1.217 2.679 14.286 1.00 83.06 85 VAL A CA 1
ATOM 681 C C . VAL A 1 85 ? -2.339 3.717 14.268 1.00 83.06 85 VAL A C 1
ATOM 683 O O . VAL A 1 85 ? -2.525 4.391 13.257 1.00 83.06 85 VAL A O 1
ATOM 686 N N . GLU A 1 86 ? -3.011 3.944 15.397 1.00 85.88 86 GLU A N 1
ATOM 687 C CA . GLU A 1 86 ? -4.069 4.948 15.519 1.00 85.88 86 GLU A CA 1
ATOM 688 C C . GLU A 1 86 ? -3.567 6.359 15.168 1.00 85.88 86 GLU A C 1
ATOM 690 O O . GLU A 1 86 ? -4.185 7.077 14.375 1.00 85.88 86 GLU A O 1
ATOM 695 N N . ARG A 1 87 ? -2.412 6.761 15.712 1.00 86.56 87 ARG A N 1
ATOM 696 C CA . ARG A 1 87 ? -1.801 8.067 15.423 1.00 86.56 87 ARG A CA 1
ATOM 697 C C . ARG A 1 87 ? -1.487 8.226 13.935 1.00 86.56 87 ARG A C 1
ATOM 699 O O . ARG A 1 87 ? -1.711 9.301 13.374 1.00 86.56 87 ARG A O 1
ATOM 706 N N . TRP A 1 88 ? -0.978 7.173 13.300 1.00 86.75 88 TRP A N 1
ATOM 707 C CA . TRP A 1 88 ? -0.673 7.169 11.871 1.00 86.75 88 TRP A CA 1
ATOM 708 C C . TRP A 1 88 ? -1.933 7.266 11.017 1.00 86.75 88 TRP A C 1
ATOM 710 O O . TRP A 1 88 ? -1.987 8.127 10.138 1.00 86.75 88 TRP A O 1
ATOM 720 N N . CYS A 1 89 ? -2.966 6.480 11.324 1.00 89.00 89 CYS A N 1
ATOM 721 C CA . CYS A 1 89 ? -4.257 6.555 10.642 1.00 89.00 89 CYS A CA 1
ATOM 722 C C . CYS A 1 89 ? -4.860 7.962 10.741 1.00 89.00 89 CYS A C 1
ATOM 724 O O . CYS A 1 89 ? -5.265 8.528 9.729 1.00 89.00 89 CYS A O 1
ATOM 726 N N . ARG A 1 90 ? -4.830 8.587 11.928 1.00 88.69 90 ARG A N 1
ATOM 727 C CA . ARG A 1 90 ? -5.296 9.974 12.120 1.00 88.69 90 ARG A CA 1
ATOM 728 C C . ARG A 1 90 ? -4.497 10.983 11.290 1.00 88.69 90 ARG A C 1
ATOM 730 O O . ARG A 1 90 ? -5.078 11.911 10.728 1.00 88.69 90 ARG A O 1
ATOM 737 N N . SER A 1 91 ? -3.178 10.813 11.200 1.00 88.19 91 SER A N 1
ATOM 738 C CA . SER A 1 91 ? -2.312 11.673 10.382 1.00 88.19 91 SER A CA 1
ATOM 739 C C . SER A 1 91 ? -2.619 11.535 8.887 1.00 88.19 91 SER A C 1
ATOM 741 O O . SER A 1 91 ? -2.772 12.544 8.198 1.00 88.19 91 SER A O 1
ATOM 743 N N . ALA A 1 92 ? -2.767 10.302 8.395 1.00 88.62 92 ALA A N 1
ATOM 744 C CA . ALA A 1 92 ? -3.116 10.018 7.005 1.00 88.62 92 ALA A CA 1
ATOM 745 C C . ALA A 1 92 ? -4.511 10.555 6.647 1.00 88.62 92 ALA A C 1
ATOM 747 O O . ALA A 1 92 ? -4.660 11.245 5.640 1.00 88.62 92 ALA A O 1
ATOM 748 N N . ALA A 1 93 ? -5.502 10.340 7.518 1.00 88.94 93 ALA A N 1
ATOM 749 C CA . ALA A 1 93 ? -6.862 10.844 7.338 1.00 88.94 93 ALA A CA 1
ATOM 750 C C . ALA A 1 93 ? -6.880 12.377 7.246 1.00 88.94 93 ALA A C 1
ATOM 752 O O . ALA A 1 93 ? -7.481 12.939 6.332 1.00 88.94 93 ALA A O 1
ATOM 753 N N . LYS A 1 94 ? -6.132 13.058 8.129 1.00 88.19 94 LYS A N 1
ATOM 754 C CA . LYS A 1 94 ? -5.970 14.517 8.084 1.00 88.19 94 LYS A CA 1
ATOM 755 C C . LYS A 1 94 ? -5.334 14.988 6.774 1.00 88.19 94 LYS A C 1
ATOM 757 O O . LYS A 1 94 ? -5.797 15.975 6.212 1.00 88.19 94 LYS A O 1
ATOM 762 N N . GLN A 1 95 ? -4.287 14.312 6.297 1.00 85.62 95 GLN A N 1
ATOM 763 C CA . GLN A 1 95 ? -3.618 14.660 5.034 1.00 85.62 95 GLN A CA 1
ATOM 764 C C . GLN A 1 95 ? -4.543 14.478 3.826 1.00 85.62 95 GLN A C 1
ATOM 766 O O . GLN A 1 95 ? -4.528 15.297 2.914 1.00 85.62 95 GLN A O 1
ATOM 771 N N . GLN A 1 96 ? -5.372 13.436 3.840 1.00 87.88 96 GLN A N 1
ATOM 772 C CA . GLN A 1 96 ? -6.269 13.104 2.733 1.00 87.88 96 GLN A CA 1
ATOM 773 C C . GLN A 1 96 ? -7.628 13.809 2.824 1.00 87.88 96 GLN A C 1
ATOM 775 O O . GLN A 1 96 ? -8.434 13.683 1.910 1.00 87.88 96 GLN A O 1
ATOM 780 N N . GLY A 1 97 ? -7.899 14.548 3.905 1.00 86.06 97 GLY A N 1
ATOM 781 C CA . GLY A 1 97 ? -9.197 15.187 4.131 1.00 86.06 97 GLY A CA 1
ATOM 782 C C . GLY A 1 97 ? -10.340 14.187 4.333 1.00 86.06 97 GLY A C 1
ATOM 783 O O . GLY A 1 97 ? -11.496 14.522 4.084 1.00 86.06 97 GLY A O 1
ATOM 784 N N . VAL A 1 98 ? -10.028 12.962 4.767 1.00 82.06 98 VAL A N 1
ATOM 785 C CA . VAL A 1 98 ? -11.009 11.891 4.986 1.00 82.06 98 VAL A CA 1
ATOM 786 C C . VAL A 1 98 ? -11.456 11.906 6.451 1.00 82.06 98 VAL A C 1
ATOM 788 O O . VAL A 1 98 ? -10.651 12.101 7.363 1.00 82.06 98 VAL A O 1
ATOM 791 N N . SER A 1 99 ? -12.758 11.725 6.683 1.00 74.81 99 SER A N 1
ATOM 792 C CA . SER A 1 99 ? -13.348 11.655 8.028 1.00 74.81 99 SER A CA 1
ATOM 793 C C . SER A 1 99 ? -12.881 10.413 8.801 1.00 74.81 99 SER A C 1
ATOM 795 O O . SER A 1 99 ? -12.495 9.413 8.205 1.00 74.81 99 SER A O 1
ATOM 797 N N . GLY A 1 100 ? -12.984 10.461 10.134 1.00 67.88 100 GLY A N 1
ATOM 798 C CA . GLY A 1 100 ? -12.626 9.381 11.065 1.00 67.88 100 GLY A CA 1
ATOM 799 C C . GLY A 1 100 ? -13.368 8.048 10.882 1.00 67.88 100 GLY A C 1
ATOM 800 O O . GLY A 1 100 ? -12.981 7.057 11.491 1.00 67.88 100 GLY A O 1
ATOM 801 N N . ASN A 1 101 ? -14.417 8.021 10.056 1.00 78.88 101 ASN A N 1
ATOM 802 C CA . ASN A 1 101 ? -15.243 6.845 9.784 1.00 78.88 101 ASN A CA 1
ATOM 803 C C . ASN A 1 101 ? -14.956 6.313 8.374 1.00 78.88 101 ASN A C 1
ATOM 805 O O . ASN A 1 101 ? -15.755 6.493 7.455 1.00 78.88 101 ASN A O 1
ATOM 809 N N . TRP A 1 102 ? -13.788 5.707 8.188 1.00 87.19 102 TRP A N 1
ATOM 810 C CA . TRP A 1 102 ? -13.414 5.049 6.938 1.00 87.19 102 TRP A CA 1
ATOM 811 C C . TRP A 1 102 ? -13.963 3.614 6.881 1.00 87.19 102 TRP A C 1
ATOM 813 O O . TRP A 1 102 ? -13.930 2.871 7.857 1.00 87.19 102 TRP A O 1
ATOM 823 N N . GLU A 1 103 ? -14.455 3.209 5.713 1.00 88.94 103 GLU A N 1
ATOM 824 C CA . GLU A 1 103 ? -14.992 1.864 5.451 1.00 88.94 103 GLU A CA 1
ATOM 825 C C . GLU A 1 103 ? -13.905 0.891 4.995 1.00 88.94 103 GLU A C 1
ATOM 827 O O . GLU A 1 103 ? -14.035 -0.329 5.132 1.00 88.94 103 GLU A O 1
ATOM 832 N N . ARG A 1 104 ? -12.848 1.437 4.387 1.00 90.62 104 ARG A N 1
ATOM 833 C CA . ARG A 1 104 ? -11.759 0.673 3.784 1.00 90.62 104 ARG A CA 1
ATOM 834 C C . ARG A 1 104 ? -10.420 1.326 4.087 1.00 90.62 104 ARG A C 1
ATOM 836 O O . ARG A 1 104 ? -10.324 2.552 4.129 1.00 90.62 104 ARG A O 1
ATOM 843 N N . ILE A 1 105 ? -9.389 0.507 4.249 1.00 91.25 105 ILE A N 1
ATOM 844 C CA . ILE A 1 105 ? -7.997 0.953 4.335 1.00 91.25 105 ILE A CA 1
ATOM 845 C C . ILE A 1 105 ? -7.232 0.333 3.177 1.00 91.25 105 ILE A C 1
ATOM 847 O O . ILE A 1 105 ? -7.197 -0.888 3.059 1.00 91.25 105 ILE A O 1
ATOM 851 N N . PHE A 1 106 ? -6.610 1.169 2.352 1.00 92.94 106 PHE A N 1
ATOM 852 C CA . PHE A 1 106 ? -5.733 0.743 1.268 1.00 92.94 106 PH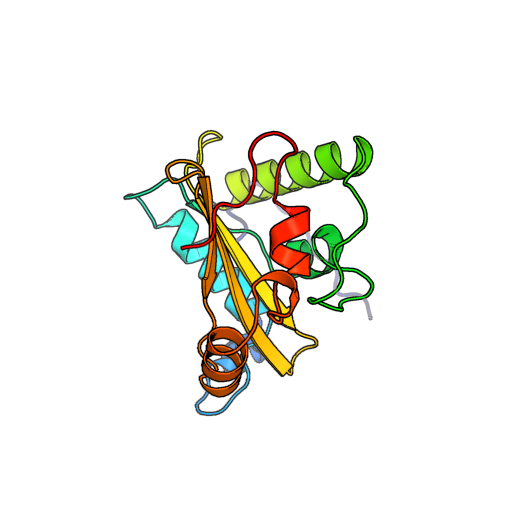E A CA 1
ATOM 853 C C . PHE A 1 106 ? -4.271 0.860 1.693 1.00 92.94 106 PHE A C 1
ATOM 855 O O . PHE A 1 106 ? -3.862 1.887 2.236 1.00 92.94 106 PHE A O 1
ATOM 862 N N . ILE A 1 107 ? -3.478 -0.180 1.439 1.00 91.94 107 ILE A N 1
ATOM 863 C CA . ILE A 1 107 ? -2.091 -0.269 1.893 1.00 91.94 107 ILE A CA 1
ATOM 864 C C . ILE A 1 107 ? -1.211 -0.724 0.721 1.00 91.94 107 ILE A C 1
ATOM 866 O O . ILE A 1 107 ? -1.280 -1.895 0.339 1.00 91.94 107 ILE A O 1
ATOM 870 N N . PRO A 1 108 ? -0.388 0.164 0.136 1.00 93.06 108 PRO A N 1
ATOM 871 C CA . PRO A 1 108 ? 0.613 -0.231 -0.845 1.00 93.06 108 PRO A CA 1
ATOM 872 C C . PRO A 1 108 ? 1.770 -0.953 -0.149 1.00 93.06 108 PRO A C 1
ATOM 874 O O . PRO A 1 108 ? 2.221 -0.523 0.913 1.00 93.06 108 PRO A O 1
ATOM 877 N N . ILE A 1 109 ? 2.263 -2.034 -0.749 1.00 88.81 109 ILE A N 1
ATOM 878 C CA . ILE A 1 109 ? 3.339 -2.853 -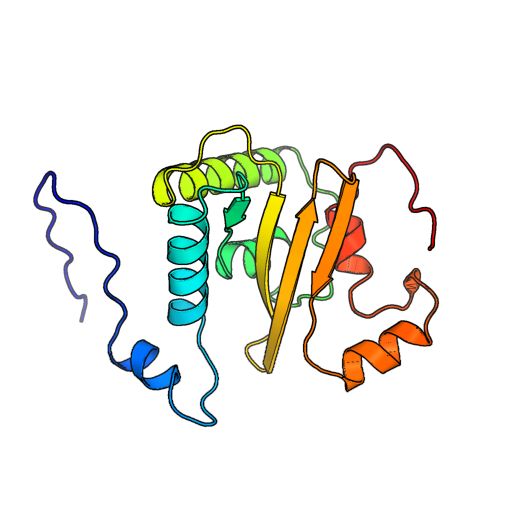0.191 1.00 88.81 109 ILE A CA 1
ATOM 879 C C . ILE A 1 109 ? 4.453 -2.992 -1.225 1.00 88.81 109 ILE A C 1
ATOM 881 O O . ILE A 1 109 ? 4.226 -3.463 -2.340 1.00 88.81 109 ILE A O 1
ATOM 885 N N . ASN A 1 110 ? 5.657 -2.589 -0.818 1.00 88.62 110 ASN A N 1
ATOM 886 C CA . ASN A 1 110 ? 6.886 -2.779 -1.574 1.00 88.62 110 ASN A CA 1
ATOM 887 C C . ASN A 1 110 ? 7.700 -3.915 -0.948 1.00 88.62 110 ASN A C 1
ATOM 889 O O . ASN A 1 110 ? 8.307 -3.735 0.110 1.00 88.62 110 ASN A O 1
ATOM 893 N N . GLU A 1 111 ? 7.743 -5.079 -1.586 1.00 84.56 111 GLU A N 1
ATOM 894 C CA . GLU A 1 111 ? 8.578 -6.182 -1.120 1.00 84.56 111 GLU A CA 1
ATOM 895 C C . GLU A 1 111 ? 10.016 -5.973 -1.590 1.00 84.56 111 GLU A C 1
ATOM 897 O O . GLU A 1 111 ? 10.382 -6.284 -2.726 1.00 84.56 111 GLU A O 1
ATOM 902 N N . ASN A 1 112 ? 10.834 -5.417 -0.694 1.00 81.69 112 ASN A N 1
ATOM 903 C CA . ASN A 1 112 ? 12.275 -5.226 -0.875 1.00 81.69 112 ASN A CA 1
ATOM 904 C C . ASN A 1 112 ? 12.667 -4.518 -2.186 1.00 81.69 112 ASN A C 1
ATOM 906 O O . ASN A 1 112 ? 13.736 -4.785 -2.726 1.00 81.69 112 ASN A O 1
ATOM 910 N N . ASN A 1 113 ? 11.821 -3.621 -2.706 1.00 85.81 113 ASN A N 1
ATOM 911 C CA . ASN A 1 113 ? 12.037 -2.943 -3.987 1.00 85.81 113 ASN A CA 1
ATOM 912 C C . ASN A 1 113 ? 12.123 -3.890 -5.200 1.00 85.81 113 ASN A C 1
ATOM 914 O O . ASN A 1 113 ? 12.782 -3.579 -6.189 1.00 85.81 113 ASN A O 1
ATOM 918 N N . THR A 1 114 ? 11.467 -5.049 -5.111 1.00 87.62 114 THR A N 1
ATOM 919 C CA . THR A 1 114 ? 11.447 -6.077 -6.168 1.00 87.62 114 THR A CA 1
ATOM 920 C C . THR A 1 114 ? 10.045 -6.416 -6.653 1.00 87.62 114 THR A C 1
ATOM 922 O O . THR A 1 114 ? 9.888 -6.857 -7.788 1.00 87.62 114 THR A O 1
ATOM 925 N N . HIS A 1 115 ? 9.026 -6.205 -5.815 1.00 88.69 115 HIS A N 1
ATOM 926 C CA . HIS A 1 115 ? 7.645 -6.535 -6.141 1.00 88.69 115 HIS A CA 1
ATOM 927 C C . HIS A 1 115 ? 6.665 -5.557 -5.488 1.00 88.69 115 HIS A C 1
ATOM 929 O O . HIS A 1 115 ? 6.782 -5.257 -4.298 1.00 88.69 115 HIS A O 1
ATOM 935 N N . TRP A 1 116 ? 5.697 -5.074 -6.267 1.00 91.94 116 TRP A N 1
ATOM 936 C CA . TRP A 1 116 ? 4.615 -4.212 -5.796 1.00 91.94 116 TRP A CA 1
ATOM 937 C C . TRP A 1 116 ? 3.320 -5.008 -5.722 1.00 91.94 116 TRP A C 1
ATOM 939 O O . TRP A 1 116 ? 2.883 -5.603 -6.705 1.00 91.94 116 TRP A O 1
ATOM 949 N N . TYR A 1 117 ? 2.660 -4.939 -4.576 1.00 90.75 117 TYR A N 1
ATOM 950 C CA . TYR A 1 117 ? 1.294 -5.417 -4.399 1.00 90.75 117 TYR A CA 1
ATOM 951 C C . TYR A 1 117 ? 0.581 -4.528 -3.379 1.00 90.75 117 TYR A C 1
ATOM 953 O O . TYR A 1 117 ? 1.139 -3.548 -2.878 1.00 90.75 117 TYR A O 1
ATOM 961 N N . SER A 1 118 ? -0.683 -4.817 -3.088 1.00 91.56 118 SER A N 1
ATOM 962 C CA . SER A 1 118 ? -1.422 -4.059 -2.078 1.00 91.56 118 SER A CA 1
ATOM 963 C C . SER A 1 118 ? -2.336 -4.935 -1.244 1.00 91.56 118 SER A C 1
ATOM 965 O O . SER A 1 118 ? -2.758 -6.011 -1.668 1.00 91.56 118 SER A O 1
ATOM 967 N N . ALA A 1 119 ? -2.647 -4.443 -0.052 1.00 89.62 119 ALA A N 1
ATOM 968 C CA . ALA A 1 119 ? -3.682 -4.986 0.806 1.00 89.62 119 ALA A CA 1
ATOM 969 C C . ALA A 1 119 ? -4.831 -3.981 0.933 1.00 89.62 119 ALA A C 1
ATOM 971 O O . ALA A 1 119 ? -4.620 -2.765 0.953 1.00 89.62 119 ALA A O 1
ATOM 972 N N . CYS A 1 120 ? -6.050 -4.493 1.060 1.00 90.25 120 CYS A N 1
ATOM 973 C CA . CYS A 1 120 ? -7.227 -3.711 1.400 1.00 90.25 120 CYS A CA 1
ATOM 974 C C . CYS A 1 120 ? -7.922 -4.340 2.599 1.00 90.25 120 CYS A C 1
ATOM 976 O O . CYS A 1 120 ? -8.348 -5.491 2.535 1.00 90.25 120 CYS A O 1
ATOM 978 N N . ILE A 1 121 ? -8.063 -3.579 3.679 1.00 89.62 121 ILE A N 1
ATOM 979 C CA . ILE A 1 121 ? -8.893 -3.969 4.817 1.00 89.62 121 ILE A CA 1
ATOM 980 C C . ILE A 1 121 ? -10.277 -3.385 4.572 1.00 89.62 121 ILE A C 1
ATOM 982 O O . ILE A 1 121 ? -10.432 -2.166 4.528 1.00 89.62 121 ILE A O 1
ATOM 986 N N . ASN A 1 122 ? -11.276 -4.243 4.406 1.00 89.81 122 ASN A N 1
ATOM 987 C CA . ASN A 1 122 ? -12.661 -3.857 4.189 1.00 89.81 122 ASN A CA 1
ATOM 988 C C . ASN A 1 122 ? -13.484 -4.178 5.440 1.00 89.81 122 ASN A C 1
ATOM 990 O O . ASN A 1 122 ? -13.759 -5.346 5.730 1.00 89.81 122 ASN A O 1
ATOM 994 N N . PHE A 1 123 ? -13.881 -3.136 6.174 1.00 88.00 123 PHE A N 1
ATOM 995 C CA . PHE A 1 123 ? -14.626 -3.278 7.426 1.00 88.00 123 PHE A CA 1
ATOM 996 C C . PHE A 1 123 ? -16.075 -3.721 7.208 1.00 88.00 123 PHE A C 1
ATOM 998 O O . PHE A 1 123 ? -16.626 -4.421 8.053 1.00 88.00 123 PHE A O 1
ATOM 1005 N N . GLU A 1 124 ? -16.673 -3.371 6.066 1.00 87.06 124 GLU A N 1
ATOM 1006 C CA . GLU A 1 124 ? -18.038 -3.765 5.703 1.00 87.06 124 GLU A CA 1
ATOM 1007 C C . GLU A 1 124 ? -18.123 -5.278 5.474 1.00 87.06 124 GLU A C 1
ATOM 1009 O O . GLU A 1 124 ? -18.956 -5.960 6.069 1.00 87.06 124 GLU A O 1
ATOM 1014 N N . SER A 1 125 ? -17.212 -5.826 4.664 1.00 88.81 125 SER A N 1
ATOM 1015 C CA . SER A 1 125 ? -17.171 -7.266 4.390 1.00 88.81 125 SER A CA 1
ATOM 1016 C C . SER A 1 125 ? -16.372 -8.069 5.416 1.00 88.81 125 SER A C 1
ATOM 1018 O O . SER A 1 125 ? -16.322 -9.290 5.301 1.00 88.81 125 SER A O 1
ATOM 1020 N N . LYS A 1 126 ? -15.713 -7.407 6.377 1.00 86.44 126 LYS A N 1
ATOM 1021 C CA . LYS A 1 126 ? -14.783 -8.013 7.346 1.00 86.44 126 LYS A CA 1
ATOM 1022 C C . LYS A 1 126 ? -13.700 -8.867 6.674 1.00 86.44 126 LYS A C 1
ATOM 1024 O O . LYS A 1 126 ? -13.406 -9.973 7.120 1.00 86.44 126 LYS A O 1
ATOM 1029 N N . ARG A 1 127 ? -13.128 -8.367 5.574 1.00 84.81 127 ARG A N 1
ATOM 1030 C CA . ARG A 1 127 ? -12.089 -9.078 4.813 1.00 84.81 127 ARG A CA 1
ATOM 1031 C C . ARG A 1 127 ? -10.818 -8.264 4.688 1.00 84.81 127 ARG A C 1
ATOM 1033 O O . ARG A 1 127 ? -10.854 -7.035 4.664 1.00 84.81 127 ARG A O 1
ATOM 1040 N N . ILE A 1 128 ? -9.718 -8.989 4.546 1.00 85.31 128 ILE A N 1
ATOM 1041 C CA . ILE A 1 128 ? -8.450 -8.465 4.063 1.00 85.31 128 ILE A CA 1
ATOM 1042 C C . ILE A 1 128 ? -8.259 -9.062 2.674 1.00 85.31 128 ILE A C 1
ATOM 1044 O O . ILE A 1 128 ? -8.125 -10.275 2.534 1.00 85.31 128 ILE A O 1
ATOM 1048 N N . ASP A 1 129 ? -8.290 -8.214 1.655 1.00 86.06 129 ASP A N 1
ATOM 1049 C CA . ASP A 1 129 ? -8.071 -8.621 0.273 1.00 86.06 129 ASP A CA 1
ATOM 1050 C C . ASP A 1 129 ? -6.627 -8.269 -0.120 1.00 86.06 129 ASP A C 1
ATOM 1052 O O . ASP A 1 129 ? -6.154 -7.165 0.166 1.00 86.06 129 ASP A O 1
ATOM 1056 N N . ILE A 1 130 ? -5.924 -9.191 -0.782 1.00 85.69 130 ILE A N 1
ATOM 1057 C CA . ILE A 1 130 ? -4.588 -8.951 -1.341 1.00 85.69 130 ILE A CA 1
ATOM 1058 C C . ILE A 1 130 ? -4.706 -8.837 -2.860 1.00 85.69 130 ILE A C 1
ATOM 1060 O O . ILE A 1 130 ? -5.197 -9.756 -3.515 1.00 85.69 130 ILE A O 1
ATOM 1064 N N . TYR A 1 131 ? -4.228 -7.726 -3.414 1.00 87.81 131 TYR A N 1
ATOM 1065 C CA . TYR A 1 131 ? -4.188 -7.476 -4.852 1.00 87.81 131 TYR A CA 1
ATOM 1066 C C . TYR A 1 131 ? -2.747 -7.554 -5.336 1.00 87.81 131 TYR A C 1
ATOM 1068 O O . TYR A 1 131 ? -1.927 -6.697 -4.998 1.00 87.81 131 TYR A O 1
ATOM 1076 N N . ASP A 1 132 ? -2.464 -8.577 -6.135 1.00 89.12 132 ASP A N 1
ATOM 1077 C CA . ASP A 1 132 ? -1.149 -8.858 -6.698 1.00 89.12 132 ASP A CA 1
ATOM 1078 C C . ASP A 1 132 ? -1.276 -9.042 -8.217 1.00 89.12 132 ASP A C 1
ATOM 1080 O O . ASP A 1 132 ? -2.068 -9.861 -8.688 1.00 89.12 132 ASP A O 1
ATOM 1084 N N . SER A 1 133 ? -0.538 -8.242 -8.987 1.00 89.88 133 SER A N 1
ATOM 1085 C CA . SER A 1 133 ? -0.549 -8.285 -10.452 1.00 89.88 133 SER A CA 1
ATOM 1086 C C . SER A 1 133 ? 0.429 -9.310 -11.034 1.00 89.88 133 SER A C 1
ATOM 1088 O O . SER A 1 133 ? 0.387 -9.578 -12.238 1.00 89.88 133 SER A O 1
ATOM 1090 N N . LEU A 1 134 ? 1.299 -9.909 -10.214 1.00 88.56 134 LEU A N 1
ATOM 1091 C CA . LEU A 1 134 ? 2.267 -10.901 -10.658 1.00 88.56 134 LEU A CA 1
ATOM 1092 C C . LEU A 1 134 ? 1.607 -12.282 -10.745 1.00 88.56 134 LEU A C 1
ATOM 1094 O O . LEU A 1 134 ? 1.383 -12.971 -9.749 1.00 88.56 134 LEU A O 1
ATOM 1098 N N . ARG A 1 135 ? 1.313 -12.703 -11.981 1.00 82.62 135 ARG A N 1
ATOM 1099 C CA . ARG A 1 135 ? 0.590 -13.950 -12.284 1.00 82.62 135 ARG A CA 1
ATOM 1100 C C . ARG A 1 135 ? 1.206 -15.191 -11.637 1.00 82.62 135 ARG A C 1
ATOM 1102 O O . ARG A 1 135 ? 0.469 -16.072 -11.212 1.00 82.62 135 ARG A O 1
ATOM 1109 N N . GLU A 1 136 ? 2.530 -15.275 -11.584 1.00 84.38 136 GLU A N 1
ATOM 1110 C CA . GLU A 1 136 ? 3.232 -16.417 -10.987 1.00 84.38 136 GLU A CA 1
ATOM 1111 C C . GLU A 1 136 ? 2.878 -16.570 -9.505 1.00 84.38 136 GLU A C 1
ATOM 1113 O O . GLU A 1 136 ? 2.490 -17.652 -9.076 1.00 84.38 136 GLU A O 1
ATOM 1118 N N . VAL A 1 137 ? 2.870 -15.463 -8.753 1.00 79.94 137 VAL A N 1
ATOM 1119 C CA . VAL A 1 137 ? 2.475 -15.453 -7.337 1.00 79.94 137 VAL A CA 1
ATOM 1120 C C . VAL A 1 137 ? 1.010 -15.851 -7.168 1.00 79.94 137 VAL A C 1
ATOM 1122 O O . VAL A 1 137 ? 0.675 -16.593 -6.244 1.00 79.94 137 VAL A O 1
ATOM 1125 N N . TYR A 1 138 ? 0.130 -15.383 -8.056 1.00 77.81 138 TYR A N 1
ATOM 1126 C CA . TYR A 1 138 ? -1.280 -15.775 -8.046 1.00 77.81 138 TYR A CA 1
ATOM 1127 C C . TYR A 1 138 ? -1.452 -17.291 -8.231 1.00 77.81 138 TYR A C 1
ATOM 1129 O O . TYR A 1 138 ? -2.089 -17.938 -7.399 1.00 77.81 138 TYR A O 1
ATOM 1137 N N . LEU A 1 139 ? -0.841 -17.863 -9.274 1.00 78.75 139 LEU A N 1
ATOM 1138 C CA . LEU A 1 139 ? -0.943 -19.294 -9.579 1.00 78.75 139 LEU A CA 1
ATOM 1139 C C . LEU A 1 139 ? -0.329 -20.168 -8.483 1.00 78.75 139 LEU A C 1
ATOM 1141 O O . LEU A 1 139 ? -0.871 -21.224 -8.153 1.00 78.75 139 LEU A O 1
ATOM 1145 N N . ASP A 1 140 ? 0.783 -19.724 -7.902 1.00 81.50 140 ASP A N 1
ATOM 1146 C CA . ASP A 1 140 ? 1.425 -20.422 -6.794 1.00 81.50 140 ASP A CA 1
ATOM 1147 C C . ASP A 1 140 ? 0.552 -20.423 -5.538 1.00 81.50 140 ASP A C 1
ATOM 1149 O O . ASP A 1 140 ? 0.537 -21.411 -4.807 1.00 81.50 140 ASP A O 1
ATOM 1153 N N . ASN A 1 141 ? -0.183 -19.340 -5.274 1.00 80.44 141 ASN A N 1
ATOM 1154 C CA . ASN A 1 141 ? -1.092 -19.253 -4.131 1.00 80.44 141 ASN A CA 1
ATOM 1155 C C . ASN A 1 141 ? -2.386 -20.048 -4.338 1.00 80.44 141 ASN A C 1
ATOM 1157 O O . ASN A 1 141 ? -2.938 -20.556 -3.365 1.00 80.44 141 ASN A O 1
ATOM 1161 N N . GLU A 1 142 ? -2.883 -20.159 -5.571 1.00 76.69 142 GLU A N 1
ATOM 1162 C CA . GLU A 1 142 ? -4.114 -20.897 -5.887 1.00 76.69 142 GLU A CA 1
ATOM 1163 C C . GLU A 1 142 ? -3.992 -22.390 -5.544 1.00 76.69 142 GLU A C 1
ATOM 1165 O O . GLU A 1 142 ? -4.948 -23.022 -5.103 1.00 76.69 142 GLU A O 1
ATOM 1170 N N . ARG A 1 143 ? -2.787 -22.947 -5.693 1.00 77.44 143 ARG A N 1
ATOM 1171 C CA . ARG A 1 143 ? -2.504 -24.375 -5.488 1.00 77.44 143 ARG A CA 1
ATOM 1172 C C . ARG A 1 143 ? -2.176 -24.748 -4.043 1.00 77.44 143 ARG A C 1
ATOM 1174 O O . ARG A 1 143 ? -1.967 -25.926 -3.763 1.00 77.44 143 ARG A O 1
ATOM 1181 N N . LYS A 1 144 ? -2.075 -23.766 -3.147 1.00 80.12 144 LYS A N 1
ATOM 1182 C CA . LYS A 1 144 ? -1.611 -23.962 -1.771 1.00 80.12 144 LYS A CA 1
ATOM 1183 C C . LYS A 1 144 ? -2.771 -23.912 -0.771 1.00 80.12 144 LYS A C 1
ATOM 1185 O O . LYS A 1 144 ? -3.664 -23.069 -0.925 1.00 80.12 144 LYS A O 1
ATOM 1190 N N . PRO A 1 145 ? -2.740 -24.750 0.285 1.00 82.00 145 PRO A N 1
ATOM 1191 C CA . PRO A 1 145 ? -3.534 -24.524 1.490 1.00 82.00 145 PRO A CA 1
ATOM 1192 C C . PRO A 1 145 ? -3.354 -23.092 2.003 1.00 82.00 145 PRO A C 1
ATOM 1194 O O . PRO A 1 145 ? -2.333 -22.454 1.746 1.00 82.00 145 PRO A O 1
ATOM 1197 N N . THR A 1 146 ? -4.354 -22.559 2.706 1.00 76.19 146 THR A N 1
ATOM 1198 C CA . THR A 1 146 ? -4.363 -21.142 3.107 1.00 76.19 146 THR A CA 1
ATOM 1199 C C . THR A 1 146 ? -3.135 -20.772 3.936 1.00 76.19 146 THR A C 1
ATOM 1201 O O . THR A 1 146 ? -2.546 -19.726 3.680 1.00 76.19 146 THR A O 1
ATOM 1204 N N . GLU A 1 147 ? -2.725 -21.648 4.848 1.00 78.88 147 GLU A N 1
ATOM 1205 C CA . GLU A 1 147 ? -1.535 -21.545 5.696 1.00 78.88 147 GLU A CA 1
ATOM 1206 C C . GLU A 1 147 ? -0.208 -21.452 4.927 1.00 78.88 147 GLU A C 1
ATOM 1208 O O . GLU A 1 147 ? 0.738 -20.832 5.411 1.00 78.88 147 GLU A O 1
ATOM 1213 N N . ASP A 1 148 ? -0.163 -21.987 3.708 1.00 79.75 148 ASP A N 1
ATOM 1214 C CA . ASP A 1 148 ? 1.040 -22.039 2.873 1.00 79.75 148 ASP A CA 1
ATOM 1215 C C . ASP A 1 148 ? 1.075 -20.928 1.812 1.00 79.75 148 ASP A C 1
ATOM 1217 O O . ASP A 1 148 ? 2.054 -20.778 1.068 1.00 79.75 148 ASP A O 1
ATOM 1221 N N . LYS A 1 149 ? 0.006 -20.128 1.703 1.00 81.25 149 LYS A N 1
ATOM 1222 C CA . LYS A 1 149 ? -0.033 -18.990 0.776 1.00 81.25 149 LYS A CA 1
ATOM 1223 C C . LYS A 1 149 ? 1.017 -17.960 1.184 1.00 81.25 149 LYS A C 1
ATOM 1225 O O . LYS A 1 149 ? 1.162 -17.635 2.359 1.00 81.25 149 LYS A O 1
ATOM 1230 N N . LYS A 1 150 ? 1.687 -17.362 0.192 1.00 78.31 150 LYS A N 1
ATOM 1231 C CA . LYS A 1 150 ? 2.769 -16.374 0.376 1.00 78.31 150 LYS A CA 1
ATOM 1232 C C . LYS A 1 150 ? 2.403 -15.291 1.401 1.00 78.31 150 LYS A C 1
ATOM 1234 O O . LYS A 1 150 ? 3.206 -14.947 2.257 1.00 78.31 150 LYS A O 1
ATOM 1239 N N . ASN A 1 151 ? 1.170 -14.793 1.335 1.00 73.75 151 ASN A N 1
ATOM 1240 C CA . ASN A 1 151 ? 0.702 -13.659 2.135 1.00 73.75 151 ASN A CA 1
ATOM 1241 C C . ASN A 1 151 ? -0.062 -14.074 3.409 1.00 73.75 151 ASN A C 1
ATOM 1243 O O . ASN A 1 151 ? -0.698 -13.232 4.045 1.00 73.75 151 ASN A O 1
ATOM 1247 N N . PHE A 1 152 ? -0.036 -15.358 3.791 1.00 72.75 152 PHE A N 1
ATOM 1248 C CA . PHE A 1 152 ? -0.783 -15.867 4.946 1.00 72.75 152 PHE A CA 1
ATOM 1249 C C . PHE A 1 152 ? -0.403 -15.162 6.253 1.00 72.75 152 PHE A C 1
ATOM 1251 O O . PHE A 1 152 ? -1.281 -14.708 6.986 1.00 72.75 152 PHE A O 1
ATOM 1258 N N . GLY A 1 153 ? 0.897 -14.977 6.511 1.00 64.00 153 GLY A N 1
ATOM 1259 C CA . GLY A 1 153 ? 1.371 -14.245 7.690 1.00 64.00 153 GLY A CA 1
ATOM 1260 C C . GLY A 1 153 ? 0.822 -12.815 7.751 1.00 64.00 153 GLY A C 1
ATOM 1261 O O . GLY A 1 153 ? 0.374 -12.364 8.802 1.00 64.00 153 GLY A O 1
ATOM 1262 N N . THR A 1 154 ? 0.756 -12.119 6.612 1.00 62.56 154 THR A N 1
ATOM 1263 C CA . THR A 1 154 ? 0.158 -10.777 6.512 1.00 62.56 154 THR A CA 1
ATOM 1264 C C . THR A 1 154 ? -1.323 -10.781 6.901 1.00 62.56 154 THR A C 1
ATOM 1266 O O . THR A 1 154 ? -1.774 -9.891 7.620 1.00 62.56 154 THR A O 1
ATOM 1269 N N . MET A 1 155 ? -2.074 -11.800 6.470 1.00 62.66 155 MET A N 1
ATOM 1270 C CA . MET A 1 155 ? -3.500 -11.953 6.788 1.00 62.66 155 MET A CA 1
ATOM 1271 C C . MET A 1 155 ? -3.737 -12.206 8.288 1.00 62.66 155 MET A C 1
ATOM 1273 O O . MET A 1 155 ? -4.737 -11.745 8.841 1.00 62.66 155 MET A O 1
ATOM 1277 N N . GLN A 1 156 ? -2.807 -12.880 8.973 1.00 57.72 156 GLN A N 1
ATOM 1278 C CA . GLN A 1 156 ? -2.908 -13.140 10.413 1.00 57.72 156 GLN A CA 1
ATOM 1279 C C . GLN A 1 156 ? -2.736 -11.880 11.275 1.00 57.72 156 GLN A C 1
ATOM 1281 O O . GLN A 1 156 ? -3.458 -11.730 12.255 1.00 57.72 156 GLN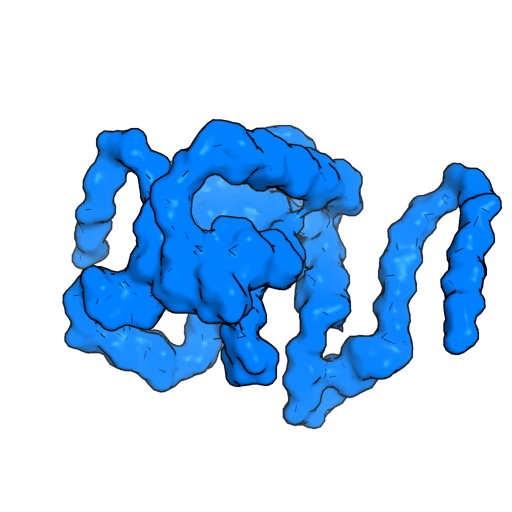 A O 1
ATOM 1286 N N . VAL A 1 157 ? -1.848 -10.941 10.914 1.00 48.31 157 VAL A N 1
ATOM 1287 C CA . VAL A 1 157 ? -1.608 -9.705 11.708 1.00 48.31 157 VAL A CA 1
ATOM 1288 C C . VAL A 1 157 ? -2.854 -8.830 11.810 1.00 48.31 157 VAL A C 1
ATOM 1290 O O . VAL A 1 157 ? -3.066 -8.148 12.810 1.00 48.31 157 VAL A O 1
ATOM 1293 N N . CYS A 1 158 ? -3.677 -8.834 10.764 1.00 46.16 158 CYS A N 1
ATOM 1294 C CA . CYS A 1 158 ? -4.892 -8.030 10.692 1.00 46.16 158 CYS A CA 1
ATOM 1295 C C . CYS A 1 158 ? -6.152 -8.794 11.131 1.00 46.16 158 CYS A C 1
ATOM 1297 O O . CYS A 1 158 ? -7.240 -8.217 11.133 1.00 46.16 158 CYS A O 1
ATOM 1299 N N . SER A 1 159 ? -6.018 -10.065 11.524 1.00 41.28 159 SER A N 1
ATOM 1300 C CA . SER A 1 159 ? -7.108 -10.841 12.109 1.00 41.28 159 SER A CA 1
ATOM 1301 C C . SER A 1 159 ? -7.262 -10.440 13.575 1.00 41.28 159 SER A C 1
ATOM 1303 O O . SER A 1 159 ? -6.507 -10.872 14.440 1.00 41.28 159 SER A O 1
ATOM 1305 N N . ILE A 1 160 ? -8.226 -9.563 13.850 1.00 39.81 160 ILE A N 1
ATOM 1306 C CA . ILE A 1 160 ? -8.643 -9.235 15.215 1.00 39.81 160 ILE A CA 1
ATOM 1307 C C . ILE A 1 160 ? -9.161 -10.537 15.838 1.00 39.81 160 ILE A C 1
ATOM 1309 O O . ILE A 1 160 ? -10.069 -11.158 15.281 1.00 39.81 160 ILE A O 1
ATOM 1313 N N . GLU A 1 161 ? -8.563 -10.971 16.950 1.00 35.41 161 GLU A N 1
ATOM 1314 C CA . GLU A 1 161 ? -8.988 -12.167 17.682 1.00 35.41 161 GLU A CA 1
ATOM 1315 C C . GLU A 1 161 ? -10.496 -12.083 17.961 1.00 35.41 161 GLU A C 1
ATOM 1317 O O . GLU A 1 161 ? -10.966 -11.210 18.691 1.00 35.41 161 GLU A O 1
ATOM 1322 N N . GLY A 1 162 ? -11.278 -12.958 17.326 1.00 39.53 162 GLY A N 1
ATOM 1323 C CA . GLY A 1 162 ? -12.719 -12.995 17.547 1.00 39.53 162 GLY A CA 1
ATOM 1324 C C . GLY A 1 162 ? -13.504 -13.921 16.630 1.00 39.53 162 GLY A C 1
ATOM 1325 O O . GLY A 1 162 ? -14.427 -14.568 17.106 1.00 39.53 162 GLY A O 1
ATOM 1326 N N . TYR A 1 163 ? -13.163 -14.036 15.343 1.00 39.62 163 TYR A N 1
ATOM 1327 C CA . TYR A 1 163 ? -13.953 -14.859 14.419 1.00 39.62 163 TYR A CA 1
ATOM 1328 C C . TYR A 1 163 ? -13.052 -15.513 13.376 1.00 39.62 163 TYR A C 1
ATOM 1330 O O . TYR A 1 163 ? -12.335 -14.833 12.648 1.00 39.62 163 TYR A O 1
ATOM 1338 N N . GLY A 1 164 ? -13.059 -16.848 13.370 1.00 33.19 164 GLY A N 1
ATOM 1339 C CA . GLY A 1 164 ? -12.185 -17.672 12.546 1.00 33.19 164 GLY A CA 1
ATOM 1340 C C . GLY A 1 164 ? -12.282 -17.352 11.058 1.00 33.19 164 GLY A C 1
ATOM 1341 O O . GLY A 1 164 ? -13.357 -17.062 10.532 1.00 33.19 164 GLY A O 1
ATOM 1342 N N . CYS A 1 165 ? -11.141 -17.454 10.379 1.00 36.53 165 CYS A N 1
ATOM 1343 C CA . CYS A 1 165 ? -11.084 -17.535 8.929 1.00 36.53 165 CYS A CA 1
ATOM 1344 C C . CYS A 1 165 ? -11.938 -18.721 8.469 1.00 36.53 165 CYS A C 1
ATOM 1346 O O . CYS A 1 165 ? -11.545 -19.870 8.661 1.00 36.53 165 CYS A O 1
ATOM 1348 N N . GLN A 1 166 ? -13.094 -18.459 7.857 1.00 26.47 166 GLN A N 1
ATOM 1349 C CA . GLN A 1 166 ? -13.702 -19.457 6.987 1.00 26.47 166 GLN A CA 1
ATOM 1350 C C . GLN A 1 166 ? -13.008 -19.382 5.622 1.00 26.47 166 GLN A C 1
ATOM 1352 O O . GLN A 1 166 ? -12.912 -18.287 5.058 1.00 26.47 166 GLN A O 1
ATOM 1357 N N . PRO A 1 167 ? -12.479 -20.506 5.110 1.00 32.22 167 PRO A N 1
ATOM 1358 C CA . PRO A 1 167 ? -11.996 -20.563 3.744 1.00 32.22 167 PRO A CA 1
ATOM 1359 C C . PRO A 1 167 ? -13.170 -20.371 2.777 1.00 32.22 167 PRO A C 1
ATOM 1361 O O . PRO A 1 167 ? -14.300 -20.753 3.087 1.00 32.22 167 PRO A O 1
ATOM 1364 N N . LEU A 1 168 ? -12.873 -19.736 1.640 1.00 35.06 168 LEU A N 1
ATOM 1365 C CA . LEU A 1 168 ? -13.757 -19.667 0.474 1.00 35.06 168 LEU A CA 1
ATOM 1366 C C . LEU A 1 168 ? -14.175 -21.067 0.013 1.00 35.06 168 LEU A C 1
ATOM 1368 O O . LEU A 1 168 ? -13.299 -21.963 0.040 1.00 35.06 168 LEU A O 1
#

Radius of gyration: 17.5 Å; chains: 1; bounding box: 44×55×43 Å

Sequence (168 aa):
MASQSQLTGSGMLVKHLSVESFCTLGVGKWLNDEIINHFVEKWCSQSRVRATLGLNTWFSCRHMFQDNRCLLARRAMKQEDERLVERWCRSAAKQQGVSGNWERIFIPINENNTHWYSACINFESKRIDIYDSLREVYLDNERKPTEDKKNFGTMQVCSIEGYGCQPL

Foldseek 3Di:
DDDDDDDDDDDPPPPDDDPVQVCQPDPPRQHDQSVVQVVQLVCCLPPPPFLEQEAGQCCQQPQQDDPLANQAGDPADDPVSVVVVVVRSVVSCVSSVGDPDGQKYKYWYQRVSPATWIWMQGNVVRDIDIGGPPVVLVVVQVPDDLCPRSNNNSRVNPPDPDDDDDDD

InterPro domains:
  IPR003653 Ulp1 protease family, C-terminal catalytic domain [PF02902] (29-139)
  IPR003653 Ulp1 protease family, C-terminal catalytic domain [PS50600] (15-168)
  IPR038765 Papain-like cysteine peptidase superfamily [SSF54001] (17-136)